Protein AF-A0A944I1V3-F1 (afdb_monomer)

Secondary structure (DSSP, 8-state):
--------------EEE-TTS-EEEHHHHHHHHHHHHS-----SSS--EEEHHHHHHHHTS-HHHHHHHHHTTSS--BS-TTS-EEEHHHHHHHH--

Sequence (97 aa):
MHGAARSGDGARSGEVRCQDGHAWPAGEWLVLRQLLSADGPAPAPAGRTLPTRLAARAAGVSEATVRKWASRGKLTRHGSPSRAEYDVEELTALAAG

pLDDT: mean 76.9, std 17.38, range [33.03, 96.31]

Mean predicted aligned error: 13.06 Å

Solvent-accessible surface area (backbone atoms only — not comparable to full-atom values): 6141 Å² total; per-residue (Å²): 143,82,85,89,82,84,83,75,84,76,92,72,75,63,54,48,68,48,95,90,69,51,75,42,60,31,70,61,50,52,51,52,49,50,64,75,64,62,77,67,82,77,72,75,94,78,72,65,52,30,43,53,72,55,42,12,62,75,46,74,48,52,53,66,56,53,51,50,34,37,76,69,69,72,36,70,78,40,77,53,98,90,48,51,22,31,46,52,68,58,41,50,59,60,60,75,106

Radius of gyration: 21.12 Å; Cα contacts (8 Å, |Δi|>4): 86; chains: 1; bounding box: 36×54×62 Å

Nearest PDB structures (foldseek):
  6ama-assembly1_B  TM=7.600E-01  e=2.228E-02  Streptomyces venezuelae
  4j2n-assembly1_A  TM=8.367E-01  e=4.873E-02  Pukovnikvirus pukovnik
  5i44-assembly1_D  TM=7.372E-01  e=2.892E-02  Bacillus subtilis subsp. subtilis str. 168
  2zhg-assembly1_A-2  TM=7.481E-01  e=1.796E-01  Escherichia coli K-12
  6vbw-assembly1_J  TM=7.103E-01  e=1.546E+00  Vibrio cholerae

Structure (mmCIF, N/CA/C/O backbone):
data_AF-A0A944I1V3-F1
#
_entry.id   AF-A0A944I1V3-F1
#
loop_
_atom_site.group_PDB
_atom_site.id
_atom_site.type_symbol
_atom_site.label_atom_id
_atom_site.label_alt_id
_atom_site.label_comp_id
_atom_site.label_asym_id
_atom_site.label_entity_id
_atom_site.label_seq_id
_atom_site.pdbx_PDB_ins_code
_atom_site.Cartn_x
_atom_site.Cartn_y
_atom_site.Cartn_z
_atom_site.occupancy
_atom_site.B_iso_or_equiv
_atom_site.auth_seq_id
_atom_site.auth_comp_id
_atom_site.auth_asym_id
_atom_site.auth_atom_id
_atom_site.pdbx_PDB_model_num
ATOM 1 N N . MET A 1 1 ? 12.244 -41.588 -48.127 1.00 43.84 1 MET A N 1
ATOM 2 C CA . MET A 1 1 ? 13.193 -40.471 -48.342 1.00 43.84 1 MET A CA 1
ATOM 3 C C . MET A 1 1 ? 12.345 -39.344 -48.923 1.00 43.84 1 MET A C 1
ATOM 5 O O . MET A 1 1 ? 11.878 -39.502 -50.037 1.00 43.84 1 MET A O 1
ATOM 9 N N . HIS A 1 2 ? 11.796 -38.399 -48.165 1.00 41.62 2 HIS A N 1
ATOM 10 C CA . HIS A 1 2 ? 12.378 -37.274 -47.415 1.00 41.62 2 HIS A CA 1
ATOM 11 C C . HIS A 1 2 ? 11.537 -37.112 -46.120 1.00 41.62 2 HIS A C 1
ATOM 13 O O . HIS A 1 2 ? 10.358 -37.437 -46.137 1.00 41.62 2 HIS A O 1
ATOM 19 N N . GLY A 1 3 ? 12.060 -36.810 -44.932 1.00 33.03 3 GLY A N 1
ATOM 20 C CA . GLY A 1 3 ? 12.768 -35.582 -44.567 1.00 33.03 3 GLY A CA 1
ATOM 21 C C . GLY A 1 3 ? 11.860 -34.781 -43.619 1.00 33.03 3 GLY A C 1
ATOM 22 O O . GLY A 1 3 ? 10.827 -34.279 -44.036 1.00 33.03 3 GLY A O 1
ATOM 23 N N . ALA A 1 4 ? 12.205 -34.768 -42.332 1.00 46.25 4 ALA A N 1
ATOM 24 C CA . ALA A 1 4 ? 11.416 -34.251 -41.215 1.00 46.25 4 ALA A CA 1
ATOM 25 C C . ALA A 1 4 ? 11.310 -32.716 -41.165 1.00 46.25 4 ALA A C 1
ATOM 27 O O . ALA A 1 4 ? 12.235 -32.025 -41.576 1.00 46.25 4 ALA A O 1
ATOM 28 N N . ALA A 1 5 ? 10.271 -32.203 -40.499 1.00 38.88 5 ALA A N 1
ATOM 29 C CA . ALA A 1 5 ? 10.358 -30.951 -39.747 1.00 38.88 5 ALA A CA 1
ATOM 30 C C . ALA A 1 5 ? 9.381 -30.987 -38.561 1.00 38.88 5 ALA A C 1
ATOM 32 O O . ALA A 1 5 ? 8.192 -30.706 -38.683 1.00 38.88 5 ALA A O 1
ATOM 33 N N . ARG A 1 6 ? 9.900 -31.380 -37.393 1.00 43.16 6 ARG A N 1
ATOM 34 C CA . ARG A 1 6 ? 9.281 -31.062 -36.1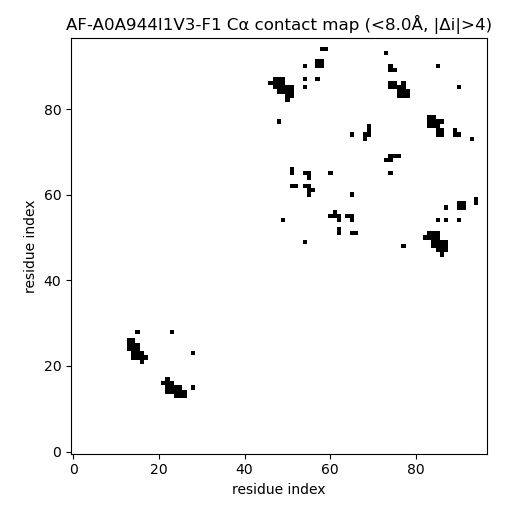05 1.00 43.16 6 ARG A CA 1
ATOM 35 C C . ARG A 1 6 ? 9.500 -29.565 -35.881 1.00 43.16 6 ARG A C 1
ATOM 37 O O . ARG A 1 6 ? 10.634 -29.173 -35.620 1.00 43.16 6 ARG A O 1
ATOM 44 N N . SER A 1 7 ? 8.459 -28.743 -35.969 1.00 41.97 7 SER A N 1
ATOM 45 C CA . SER A 1 7 ? 8.525 -27.390 -35.407 1.00 41.97 7 SER A CA 1
ATOM 46 C C . SER A 1 7 ? 8.431 -27.507 -33.891 1.00 41.97 7 SER A C 1
ATOM 48 O O . SER A 1 7 ? 7.352 -27.672 -33.330 1.00 41.97 7 SER A O 1
ATOM 50 N N . GLY A 1 8 ? 9.591 -27.496 -33.236 1.00 42.34 8 GLY A N 1
ATOM 51 C CA . GLY A 1 8 ? 9.681 -27.148 -31.827 1.00 42.34 8 GLY A CA 1
ATOM 52 C C . GLY A 1 8 ? 9.419 -25.653 -31.695 1.00 42.34 8 GLY A C 1
ATOM 53 O O . GLY A 1 8 ? 10.195 -24.851 -32.210 1.00 42.34 8 GLY A O 1
ATOM 54 N N . ASP A 1 9 ? 8.326 -25.288 -31.033 1.00 53.19 9 ASP A N 1
ATOM 55 C CA . ASP A 1 9 ? 8.044 -23.901 -30.678 1.00 53.19 9 ASP A CA 1
ATOM 56 C C . ASP A 1 9 ? 9.010 -23.500 -29.552 1.00 53.19 9 ASP A C 1
ATOM 58 O O . ASP A 1 9 ? 8.875 -23.881 -28.386 1.00 53.19 9 ASP A O 1
ATOM 62 N N . GLY A 1 10 ? 10.107 -22.863 -29.956 1.00 42.34 10 GLY A N 1
ATOM 63 C CA . GLY A 1 10 ? 11.189 -22.437 -29.085 1.00 42.34 10 GLY A CA 1
ATOM 64 C C . GLY A 1 10 ? 10.753 -21.277 -28.201 1.00 42.34 10 GLY A C 1
ATOM 65 O O . GLY A 1 10 ? 10.998 -20.119 -28.526 1.00 42.34 10 GLY A O 1
ATOM 66 N N . ALA A 1 11 ? 10.183 -21.587 -27.038 1.00 49.75 11 ALA A N 1
ATOM 67 C CA . ALA A 1 11 ? 10.023 -20.649 -25.934 1.00 49.75 11 ALA A CA 1
ATOM 68 C C . ALA A 1 11 ? 11.401 -20.246 -25.368 1.00 49.75 11 ALA A C 1
ATOM 70 O O . ALA A 1 11 ? 11.846 -20.734 -24.332 1.00 49.75 11 ALA A O 1
ATOM 71 N N . ARG A 1 12 ? 12.112 -19.368 -26.081 1.00 51.41 12 ARG A N 1
ATOM 72 C CA . ARG A 1 12 ? 13.270 -18.605 -25.589 1.00 51.41 12 ARG A CA 1
ATOM 73 C C . ARG A 1 12 ? 13.261 -17.196 -26.181 1.00 51.41 12 ARG A C 1
ATOM 75 O O . ARG A 1 12 ? 14.261 -16.739 -26.722 1.00 51.41 12 ARG A O 1
ATOM 82 N N . SER A 1 13 ? 12.130 -16.501 -26.096 1.00 56.31 13 SER A N 1
ATOM 83 C CA . SER A 1 13 ? 12.132 -15.055 -26.310 1.00 56.31 13 SER A CA 1
ATOM 84 C C . SER A 1 13 ? 12.482 -14.398 -24.979 1.00 56.31 13 SER A C 1
ATOM 86 O O . SER A 1 13 ? 11.663 -14.338 -24.063 1.00 56.31 13 SER A O 1
ATOM 88 N N . GLY A 1 14 ? 13.756 -14.032 -24.837 1.00 65.50 14 GLY A N 1
ATOM 89 C CA . GLY A 1 14 ? 14.291 -13.319 -23.684 1.00 65.50 14 GLY A CA 1
ATOM 90 C C . GLY A 1 14 ? 13.812 -11.874 -23.677 1.00 65.50 14 GLY A C 1
ATOM 91 O O . GLY A 1 14 ? 14.625 -10.967 -23.804 1.00 65.50 14 GLY A O 1
ATOM 92 N N . GLU A 1 15 ? 12.508 -11.664 -23.529 1.00 72.50 15 GLU A N 1
ATOM 93 C CA . GLU A 1 15 ? 11.890 -10.356 -23.342 1.00 72.50 15 GLU A CA 1
ATOM 94 C C . GLU A 1 15 ? 11.067 -10.352 -22.057 1.00 72.50 15 GLU A C 1
ATOM 96 O O . GLU A 1 15 ? 10.327 -11.290 -21.758 1.00 72.50 15 GLU A O 1
ATOM 101 N N . VAL A 1 16 ? 11.178 -9.270 -21.296 1.00 74.88 16 VAL A N 1
ATOM 102 C CA . VAL A 1 16 ? 10.305 -8.996 -20.157 1.00 74.88 16 VAL A CA 1
ATOM 103 C C . VAL A 1 16 ? 9.184 -8.103 -20.656 1.00 74.88 16 VAL A C 1
ATOM 105 O O . VAL A 1 16 ? 9.447 -7.042 -21.223 1.00 74.88 16 VAL A O 1
ATOM 108 N N . ARG A 1 17 ? 7.933 -8.538 -20.469 1.00 76.25 17 ARG A N 1
ATOM 109 C CA . ARG A 1 17 ? 6.751 -7.785 -20.900 1.00 76.25 17 ARG A CA 1
ATOM 110 C C . ARG A 1 17 ? 6.018 -7.166 -19.717 1.00 76.25 17 ARG A C 1
ATOM 112 O O . ARG A 1 17 ? 5.707 -7.853 -18.747 1.00 76.25 17 ARG A O 1
ATOM 119 N N . CYS A 1 18 ? 5.716 -5.877 -19.818 1.00 74.38 18 CYS A N 1
ATOM 120 C CA . CYS A 1 18 ? 4.769 -5.204 -18.940 1.00 74.38 18 CYS A CA 1
ATOM 121 C C . CYS A 1 18 ? 3.333 -5.617 -19.306 1.00 74.38 18 CYS A C 1
ATOM 123 O O . CYS A 1 18 ? 3.037 -5.858 -20.477 1.00 74.38 18 CYS A O 1
ATOM 125 N N . GLN A 1 19 ? 2.427 -5.640 -18.321 1.00 65.88 19 GLN A N 1
ATOM 126 C CA . GLN A 1 19 ? 0.991 -5.875 -18.546 1.00 65.88 19 GLN A CA 1
ATOM 127 C C . GLN A 1 19 ? 0.358 -4.832 -19.484 1.00 65.88 19 GLN A C 1
ATOM 129 O O . GLN A 1 19 ? -0.604 -5.151 -20.175 1.00 65.88 19 GLN A O 1
ATOM 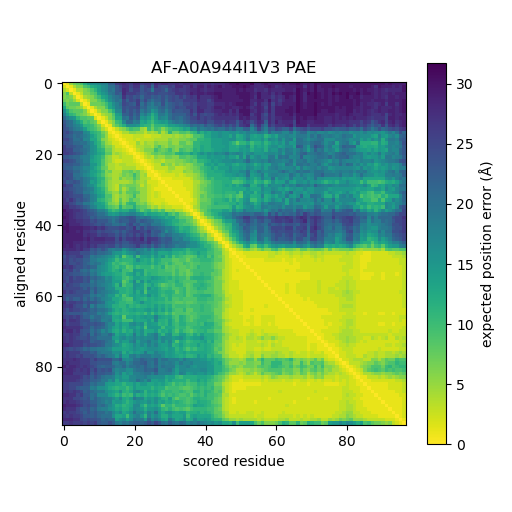134 N N . ASP A 1 20 ? 0.942 -3.634 -19.574 1.00 69.75 20 ASP A N 1
ATOM 135 C CA . ASP A 1 20 ? 0.524 -2.568 -20.495 1.00 69.75 20 ASP A CA 1
ATOM 136 C C . ASP A 1 20 ? 1.125 -2.709 -21.916 1.00 69.75 20 ASP A C 1
ATOM 138 O O . ASP A 1 20 ? 0.981 -1.816 -22.745 1.00 69.75 20 ASP A O 1
ATOM 142 N N . GLY A 1 21 ? 1.804 -3.823 -22.227 1.00 76.50 21 GLY A N 1
ATOM 143 C CA . GLY A 1 21 ? 2.255 -4.163 -23.587 1.00 76.50 21 GLY A CA 1
ATOM 144 C C . GLY A 1 21 ? 3.681 -3.737 -23.957 1.00 76.50 21 GLY A C 1
ATOM 145 O O . GLY A 1 21 ? 4.120 -3.988 -25.077 1.00 76.50 21 GLY A O 1
ATOM 146 N N . HIS A 1 22 ? 4.440 -3.138 -23.038 1.00 75.75 22 HIS A N 1
ATOM 147 C CA . HIS A 1 22 ? 5.860 -2.843 -23.265 1.00 75.75 22 HIS A CA 1
ATOM 148 C C . HIS A 1 22 ? 6.707 -4.120 -23.230 1.00 75.75 22 HIS A C 1
ATOM 150 O O . HIS A 1 22 ? 6.537 -4.918 -22.315 1.00 75.75 22 HIS A O 1
ATOM 156 N N . ALA A 1 23 ? 7.643 -4.293 -24.168 1.00 78.75 23 ALA A N 1
ATOM 157 C CA . ALA A 1 23 ? 8.592 -5.411 -24.198 1.00 78.75 23 ALA A CA 1
ATOM 158 C C . ALA A 1 23 ? 10.031 -4.888 -24.124 1.00 78.75 23 ALA A C 1
ATOM 160 O O . ALA A 1 23 ? 10.402 -4.010 -24.904 1.00 78.75 23 ALA A O 1
ATOM 161 N N . TRP A 1 24 ? 10.817 -5.382 -23.165 1.00 74.75 24 TRP A N 1
ATOM 162 C CA . TRP A 1 24 ? 12.216 -4.992 -22.943 1.00 74.75 24 TRP A CA 1
ATOM 163 C C . TRP A 1 24 ? 13.143 -6.210 -23.091 1.00 74.75 24 TRP A C 1
ATOM 165 O O . TRP A 1 24 ? 12.735 -7.312 -22.710 1.00 74.75 24 TRP A O 1
ATOM 175 N N . PRO A 1 25 ? 14.392 -6.054 -23.578 1.00 84.88 25 PRO A N 1
ATOM 176 C CA . PRO A 1 25 ? 15.346 -7.161 -23.671 1.00 84.88 25 PRO A CA 1
ATOM 177 C C . PRO A 1 25 ? 15.679 -7.717 -22.275 1.00 84.88 25 PRO A C 1
ATOM 179 O O . PRO A 1 25 ? 16.188 -7.014 -21.400 1.00 84.88 25 PRO A O 1
ATOM 182 N N . ALA A 1 26 ? 15.403 -9.004 -22.046 1.00 77.44 26 ALA A N 1
ATOM 183 C CA . ALA A 1 26 ? 15.511 -9.637 -20.728 1.00 77.44 26 ALA A CA 1
ATOM 184 C C . ALA A 1 26 ? 16.945 -9.664 -20.194 1.00 77.44 26 ALA A C 1
ATOM 186 O O . ALA A 1 26 ? 17.137 -9.585 -18.984 1.00 77.44 26 ALA A O 1
ATOM 187 N N . GLY A 1 27 ? 17.946 -9.756 -21.077 1.00 79.50 27 GLY A N 1
ATOM 188 C CA . GLY A 1 27 ? 19.355 -9.729 -20.680 1.00 79.50 27 GLY A CA 1
ATOM 189 C C . GLY A 1 27 ? 19.739 -8.413 -20.000 1.00 79.50 27 GLY A C 1
ATOM 190 O O . GLY A 1 27 ? 20.280 -8.426 -18.897 1.00 79.50 27 GLY A O 1
ATOM 191 N N . GLU A 1 28 ? 19.388 -7.279 -20.609 1.00 79.88 28 GLU A N 1
ATOM 192 C CA . GLU A 1 28 ? 19.678 -5.948 -20.059 1.00 79.88 28 GLU A CA 1
ATOM 193 C C . GLU A 1 28 ? 18.862 -5.668 -18.795 1.00 79.88 28 GLU A C 1
ATOM 195 O O . GLU A 1 28 ? 19.393 -5.168 -17.803 1.00 79.88 28 GLU A O 1
ATOM 200 N N . TRP A 1 29 ? 17.588 -6.064 -18.788 1.00 78.56 29 TRP A N 1
ATOM 201 C CA . TRP A 1 29 ? 16.732 -5.917 -17.614 1.00 78.56 29 TRP A CA 1
ATOM 202 C C . TRP A 1 29 ? 17.240 -6.710 -16.404 1.00 78.56 29 TRP A C 1
ATOM 204 O O . TRP A 1 29 ? 17.224 -6.200 -15.284 1.00 78.56 29 TRP A O 1
ATOM 214 N N . LEU A 1 30 ? 17.708 -7.948 -16.598 1.00 77.19 30 LEU A N 1
ATOM 215 C CA . LEU A 1 30 ? 18.245 -8.759 -15.504 1.00 77.19 30 LEU A CA 1
ATOM 216 C C . LEU A 1 30 ? 19.535 -8.165 -14.932 1.00 77.19 30 LEU A C 1
ATOM 218 O O . LEU A 1 30 ? 19.687 -8.160 -13.712 1.00 77.19 30 LEU A O 1
ATOM 222 N N . VAL A 1 31 ? 20.418 -7.621 -15.779 1.00 81.62 31 VAL A N 1
ATOM 223 C CA . VAL A 1 31 ? 21.630 -6.912 -15.334 1.00 81.62 31 VAL A CA 1
ATOM 224 C C . VAL A 1 31 ? 21.259 -5.660 -14.539 1.00 81.62 31 VAL A C 1
ATOM 226 O O . VAL A 1 31 ? 21.735 -5.496 -13.419 1.00 81.62 31 VAL A O 1
ATOM 229 N N . LEU A 1 32 ? 20.350 -4.823 -15.052 1.00 77.94 32 LEU A N 1
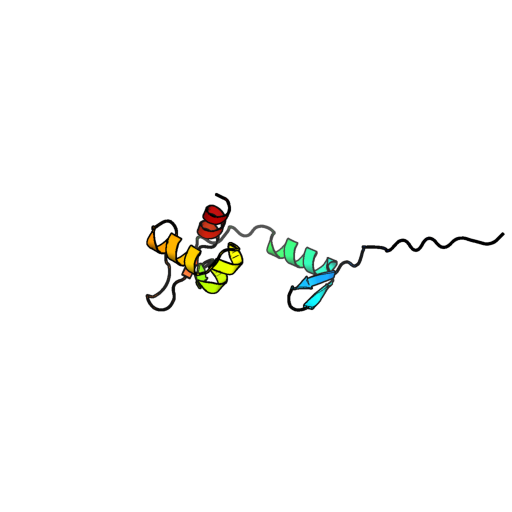ATOM 230 C CA . LEU A 1 32 ? 19.856 -3.638 -14.340 1.00 77.94 32 LEU A CA 1
ATOM 231 C C . LEU A 1 32 ? 19.228 -4.003 -12.992 1.00 77.94 32 LEU A C 1
ATOM 233 O O . LEU A 1 32 ? 19.550 -3.396 -11.974 1.00 77.94 32 LEU A O 1
ATOM 237 N N . ARG A 1 33 ? 18.379 -5.035 -12.953 1.00 79.19 33 ARG A N 1
ATOM 238 C CA . ARG A 1 33 ? 17.774 -5.525 -11.712 1.00 79.19 33 ARG A CA 1
ATOM 239 C C . ARG A 1 33 ? 18.834 -6.003 -10.725 1.00 79.19 33 ARG A C 1
ATOM 241 O O . ARG A 1 33 ? 18.732 -5.674 -9.550 1.00 79.19 33 ARG A O 1
ATOM 248 N N . GLN A 1 34 ? 19.827 -6.773 -11.173 1.00 77.75 34 GLN A N 1
ATOM 249 C CA . GLN A 1 34 ? 20.895 -7.289 -10.313 1.00 77.75 34 GLN A CA 1
ATOM 250 C C . GLN A 1 34 ? 21.735 -6.147 -9.726 1.00 77.75 34 GLN A C 1
ATOM 252 O O . GLN A 1 34 ? 22.014 -6.170 -8.532 1.00 77.75 34 GLN A O 1
ATOM 257 N N . LEU A 1 35 ? 22.059 -5.132 -10.533 1.00 76.38 35 LEU A N 1
ATOM 258 C CA . LEU A 1 35 ? 22.766 -3.925 -10.092 1.00 76.38 35 LEU A CA 1
ATOM 259 C C . LEU A 1 35 ? 21.946 -3.110 -9.082 1.00 76.38 35 LEU A C 1
ATOM 261 O O . LEU A 1 35 ? 22.501 -2.628 -8.104 1.00 76.38 35 LEU A O 1
ATOM 265 N N . LEU A 1 36 ? 20.628 -2.997 -9.279 1.00 72.69 36 LEU A N 1
ATOM 266 C CA . LEU A 1 36 ? 19.723 -2.315 -8.343 1.00 72.69 36 LEU A CA 1
ATOM 267 C C . LEU A 1 36 ? 19.423 -3.136 -7.072 1.00 72.69 36 LEU A C 1
ATOM 269 O O . LEU A 1 36 ? 19.037 -2.562 -6.059 1.00 72.69 36 LEU A O 1
ATOM 273 N N . SER A 1 37 ? 19.564 -4.466 -7.124 1.00 67.50 37 SER A N 1
ATOM 274 C CA . SER A 1 37 ? 19.305 -5.380 -5.995 1.00 67.50 37 SER A CA 1
ATOM 275 C C . SER A 1 37 ? 20.549 -5.659 -5.148 1.00 67.50 37 SER A C 1
ATOM 277 O O . SER A 1 37 ? 20.421 -6.191 -4.047 1.00 67.50 37 SER A O 1
ATOM 279 N N . ALA A 1 38 ? 21.746 -5.360 -5.662 1.00 55.03 38 ALA A N 1
ATOM 280 C CA . ALA A 1 38 ? 23.006 -5.565 -4.962 1.00 55.03 38 ALA A CA 1
ATOM 281 C C . ALA A 1 38 ? 23.194 -4.495 -3.870 1.00 55.03 38 ALA A C 1
ATOM 283 O O . ALA A 1 38 ? 23.798 -3.453 -4.087 1.00 55.03 38 ALA A O 1
ATOM 284 N N . ASP A 1 39 ? 22.622 -4.794 -2.706 1.00 63.94 39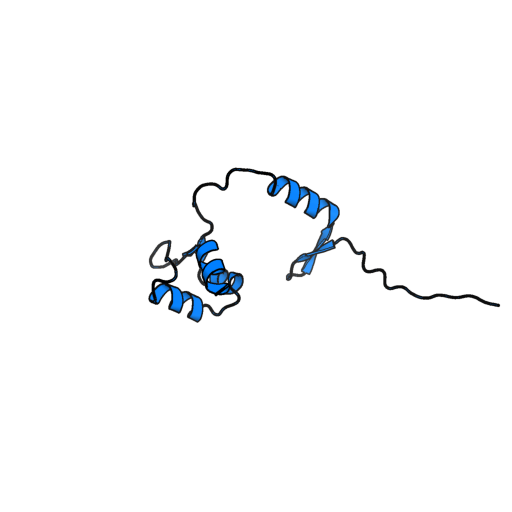 ASP A N 1
ATOM 285 C CA . ASP A 1 39 ? 23.046 -4.383 -1.364 1.00 63.94 39 ASP A CA 1
ATOM 286 C C . ASP A 1 39 ? 23.312 -2.882 -1.133 1.00 63.94 39 ASP A C 1
ATOM 288 O O . ASP A 1 39 ? 24.438 -2.424 -0.936 1.00 63.94 39 ASP A O 1
ATOM 292 N N . GLY A 1 40 ? 22.230 -2.105 -1.079 1.00 55.12 40 GLY A N 1
ATOM 293 C CA . GLY A 1 40 ? 22.185 -0.940 -0.199 1.00 55.12 40 GLY A CA 1
ATOM 294 C C . GLY A 1 40 ? 21.447 -1.330 1.085 1.00 55.12 40 GLY A C 1
ATOM 295 O O . GLY A 1 40 ? 20.427 -2.020 0.970 1.00 55.12 40 GLY A O 1
ATOM 296 N N . PRO A 1 41 ? 21.884 -0.900 2.291 1.00 56.03 41 PRO A N 1
ATOM 297 C CA . PRO A 1 41 ? 21.074 -1.080 3.489 1.00 56.03 41 PRO A CA 1
ATOM 298 C C . PRO A 1 41 ? 19.695 -0.508 3.186 1.00 56.03 41 PRO A C 1
ATOM 300 O O . PRO A 1 41 ? 19.597 0.638 2.741 1.00 56.03 41 PRO A O 1
ATOM 303 N N . ALA A 1 42 ? 18.650 -1.323 3.360 1.00 57.19 42 ALA A N 1
ATOM 304 C CA . ALA A 1 42 ? 17.279 -0.867 3.204 1.00 57.19 42 ALA A CA 1
ATOM 305 C C . ALA A 1 42 ? 17.156 0.449 3.988 1.00 57.19 42 ALA A C 1
ATOM 307 O O . ALA A 1 42 ? 17.368 0.428 5.206 1.00 57.19 42 ALA A O 1
ATOM 308 N N . PRO A 1 43 ? 16.923 1.604 3.331 1.00 52.41 43 PRO A N 1
ATOM 309 C CA . PRO A 1 43 ? 16.763 2.835 4.074 1.00 52.41 43 PRO A CA 1
ATOM 310 C C . PRO A 1 43 ? 15.613 2.608 5.055 1.00 52.41 43 PRO A C 1
ATOM 312 O O . PRO A 1 43 ? 14.553 2.107 4.671 1.00 52.41 43 PRO A O 1
ATOM 315 N N . ALA A 1 44 ? 15.858 2.921 6.329 1.00 54.88 44 ALA A N 1
ATOM 316 C CA . ALA A 1 44 ? 14.832 2.957 7.365 1.00 54.88 44 ALA A CA 1
ATOM 317 C C . ALA A 1 44 ? 13.574 3.681 6.830 1.00 54.88 44 ALA A C 1
ATOM 319 O O . ALA A 1 44 ? 13.707 4.580 5.994 1.00 54.88 44 ALA A O 1
ATOM 320 N N . PRO A 1 45 ? 12.365 3.278 7.260 1.00 53.22 45 PRO A N 1
ATOM 321 C CA . PRO A 1 45 ? 11.127 3.417 6.497 1.00 53.22 45 PRO A CA 1
ATOM 322 C C . PRO A 1 45 ? 10.764 4.877 6.221 1.00 53.22 45 PRO A C 1
ATOM 324 O O . PRO A 1 45 ? 10.067 5.539 6.985 1.00 53.22 45 PRO A O 1
ATOM 327 N N . ALA A 1 46 ? 11.209 5.361 5.070 1.00 56.06 46 ALA A N 1
ATOM 328 C CA . ALA A 1 46 ? 10.713 6.558 4.428 1.00 56.06 46 ALA A CA 1
ATOM 329 C C . ALA A 1 46 ? 10.115 6.137 3.081 1.00 56.06 46 ALA A C 1
ATOM 331 O O . ALA A 1 46 ? 10.786 6.138 2.054 1.00 56.06 46 ALA A O 1
ATOM 332 N N . GLY A 1 47 ? 8.835 5.755 3.086 1.00 61.81 47 GLY A N 1
ATOM 333 C CA . GLY A 1 47 ? 8.006 5.907 1.889 1.00 61.81 47 GLY A CA 1
ATOM 334 C C . GLY A 1 47 ? 7.834 4.704 0.960 1.00 61.81 47 GLY A C 1
ATOM 335 O O . GLY A 1 47 ? 7.653 4.911 -0.237 1.00 61.81 47 GLY A O 1
ATOM 336 N N . ARG A 1 48 ? 7.757 3.464 1.465 1.00 80.25 48 ARG A N 1
ATOM 337 C CA . ARG A 1 48 ? 7.019 2.404 0.735 1.00 80.25 48 ARG A CA 1
ATOM 338 C C . ARG A 1 48 ? 5.524 2.444 1.053 1.00 8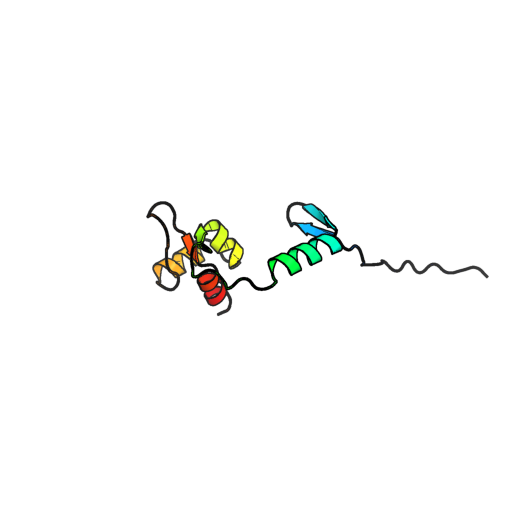0.25 48 ARG A C 1
ATOM 340 O O . ARG A 1 48 ? 4.866 1.414 1.150 1.00 80.25 48 ARG A O 1
ATOM 347 N N . THR A 1 49 ? 4.982 3.647 1.207 1.00 89.62 49 THR A N 1
ATOM 348 C CA . THR A 1 49 ? 3.558 3.860 1.424 1.00 89.62 49 THR A CA 1
ATOM 349 C C . THR A 1 49 ? 2.868 4.099 0.087 1.00 89.62 49 THR A C 1
ATOM 351 O O . THR A 1 49 ? 3.339 4.847 -0.770 1.00 89.62 49 THR A O 1
ATOM 354 N N . LEU A 1 50 ? 1.735 3.435 -0.118 1.00 91.25 50 LEU A N 1
ATOM 355 C CA . LEU A 1 50 ? 0.956 3.517 -1.345 1.00 91.25 50 LEU A CA 1
ATOM 356 C C . LEU A 1 50 ? -0.465 4.004 -1.045 1.00 91.25 50 LEU A C 1
ATOM 358 O O . LEU A 1 50 ? -1.048 3.620 -0.029 1.00 91.25 50 LEU A O 1
ATOM 362 N N . PRO A 1 51 ? -1.082 4.811 -1.927 1.00 93.50 51 PRO A N 1
ATOM 363 C CA . PRO A 1 51 ? -2.480 5.184 -1.783 1.00 93.50 51 PRO A CA 1
ATOM 364 C C . PRO A 1 51 ? -3.392 3.954 -1.863 1.00 93.50 51 PRO A C 1
ATOM 366 O O . PRO A 1 51 ? -3.068 2.974 -2.534 1.00 93.50 51 PRO A O 1
ATOM 369 N N . THR A 1 52 ? -4.578 4.049 -1.254 1.00 93.94 52 THR A N 1
ATOM 370 C CA . THR A 1 52 ? -5.597 2.970 -1.178 1.00 93.94 52 THR A CA 1
ATOM 371 C C . THR A 1 52 ? -5.740 2.130 -2.457 1.00 93.94 52 THR A C 1
ATOM 373 O O . THR A 1 52 ? -5.743 0.904 -2.393 1.00 93.94 52 THR A O 1
ATOM 376 N N . ARG A 1 53 ? -5.823 2.774 -3.629 1.00 94.25 53 ARG A N 1
ATOM 377 C CA . ARG A 1 53 ? -5.974 2.084 -4.919 1.00 94.25 53 ARG A CA 1
ATOM 378 C C . ARG A 1 53 ? -4.773 1.200 -5.270 1.00 94.25 53 ARG A C 1
ATOM 380 O O . ARG A 1 53 ? -4.947 0.094 -5.776 1.00 94.25 53 ARG A O 1
ATOM 387 N N . LEU A 1 54 ? -3.556 1.686 -5.026 1.00 95.12 54 LEU A N 1
ATOM 388 C CA . LEU A 1 54 ? -2.332 0.921 -5.270 1.00 95.12 54 LEU A CA 1
ATOM 389 C C . LEU A 1 54 ? -2.136 -0.162 -4.207 1.00 95.12 54 LEU A C 1
ATOM 391 O O . LEU A 1 54 ? -1.753 -1.271 -4.558 1.00 95.12 54 LEU A O 1
ATOM 395 N N . ALA A 1 55 ? -2.490 0.120 -2.953 1.00 94.56 55 ALA A N 1
ATOM 396 C CA . ALA A 1 55 ? -2.497 -0.869 -1.878 1.00 94.56 55 ALA A CA 1
ATOM 397 C C . ALA A 1 55 ? -3.394 -2.074 -2.208 1.00 94.56 55 ALA A C 1
ATOM 399 O O . ALA A 1 55 ? -2.975 -3.222 -2.088 1.00 94.56 55 ALA A O 1
ATOM 400 N N . ALA A 1 56 ? -4.606 -1.812 -2.706 1.00 95.00 56 ALA A N 1
ATOM 401 C CA . ALA A 1 56 ? -5.545 -2.846 -3.131 1.00 95.00 56 ALA A CA 1
ATOM 402 C C . ALA A 1 56 ? -4.971 -3.720 -4.258 1.00 95.00 56 ALA A C 1
ATOM 404 O O . ALA A 1 56 ? -5.020 -4.946 -4.185 1.00 95.00 56 ALA A O 1
ATOM 405 N N . ARG A 1 57 ? -4.360 -3.090 -5.269 1.00 95.31 57 ARG A N 1
ATOM 406 C CA . ARG A 1 57 ? -3.697 -3.803 -6.370 1.00 95.31 57 ARG A CA 1
ATOM 407 C C . ARG A 1 57 ? -2.510 -4.640 -5.899 1.00 95.31 57 ARG A C 1
ATOM 409 O O . ARG A 1 57 ? -2.378 -5.770 -6.349 1.00 95.31 57 ARG A O 1
ATOM 416 N N . ALA A 1 58 ? -1.678 -4.102 -5.010 1.00 91.56 58 ALA A N 1
ATOM 417 C CA . ALA A 1 58 ? -0.510 -4.800 -4.481 1.00 91.56 58 ALA A CA 1
ATOM 418 C C . ALA A 1 58 ? -0.902 -6.041 -3.663 1.00 91.56 58 ALA A C 1
ATOM 420 O O . ALA A 1 58 ? -0.283 -7.088 -3.809 1.00 91.56 58 ALA A O 1
ATOM 421 N N . ALA A 1 59 ? -1.960 -5.937 -2.854 1.00 92.31 59 ALA A N 1
ATOM 422 C CA . ALA A 1 59 ? -2.464 -7.035 -2.030 1.00 92.31 59 ALA A CA 1
ATOM 423 C C . ALA A 1 59 ? -3.436 -7.980 -2.769 1.00 92.31 59 ALA A C 1
ATOM 425 O O . ALA A 1 59 ? -3.868 -8.974 -2.195 1.00 92.31 59 ALA A O 1
ATOM 426 N N . GLY A 1 60 ? -3.823 -7.678 -4.016 1.00 93.75 60 GLY A N 1
ATOM 427 C CA . GLY A 1 60 ? -4.786 -8.488 -4.773 1.00 93.75 60 GLY A CA 1
ATOM 428 C C . GLY A 1 60 ? -6.206 -8.491 -4.190 1.00 93.75 60 GLY A C 1
ATOM 429 O O . GLY A 1 60 ? -6.967 -9.428 -4.421 1.00 93.75 60 GLY A O 1
ATOM 430 N N . VAL A 1 61 ? -6.582 -7.454 -3.437 1.00 94.75 61 VAL A N 1
ATOM 431 C CA . VAL A 1 61 ? -7.893 -7.332 -2.775 1.00 94.75 61 VAL A CA 1
ATOM 432 C C . VAL A 1 61 ? -8.651 -6.093 -3.252 1.00 9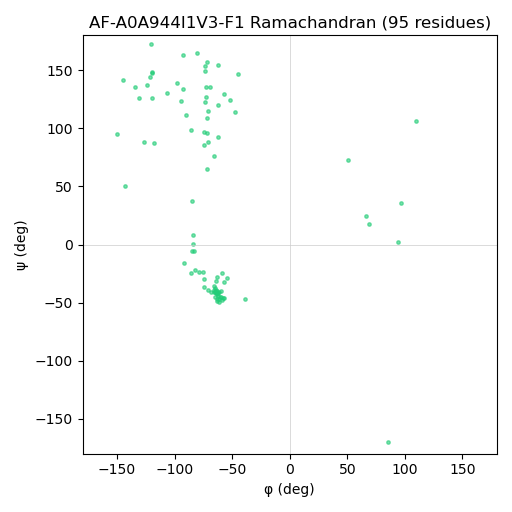4.75 61 VAL A C 1
ATOM 434 O O . VAL A 1 61 ? -8.124 -5.242 -3.964 1.00 94.75 61 VAL A O 1
ATOM 437 N N . SER A 1 62 ? -9.913 -5.956 -2.842 1.00 95.62 62 SER A N 1
ATOM 438 C CA . SER A 1 62 ? -10.682 -4.733 -3.102 1.00 95.62 62 SER A CA 1
ATOM 439 C C . SER A 1 62 ? -10.224 -3.561 -2.219 1.00 95.62 62 SER A C 1
ATOM 441 O O . SER A 1 62 ? -9.795 -3.759 -1.080 1.00 95.62 62 SER A O 1
ATOM 443 N N . GLU A 1 63 ? -10.409 -2.317 -2.680 1.00 95.31 63 GLU A N 1
ATOM 444 C CA . GLU A 1 63 ? -10.165 -1.120 -1.851 1.00 95.31 63 GLU A CA 1
ATOM 445 C C . GLU A 1 63 ? -10.993 -1.121 -0.556 1.00 95.31 63 GLU A C 1
ATOM 447 O O . GLU A 1 63 ? -10.544 -0.621 0.477 1.00 95.31 63 GLU A O 1
ATOM 452 N N . ALA A 1 64 ? -12.196 -1.704 -0.586 1.00 95.50 64 ALA A N 1
ATOM 453 C CA . ALA A 1 64 ? -13.045 -1.844 0.591 1.00 95.50 64 ALA A CA 1
ATOM 454 C C . ALA A 1 64 ? -12.406 -2.756 1.651 1.00 95.50 64 ALA A C 1
ATOM 456 O O . ALA A 1 64 ? -12.493 -2.458 2.842 1.00 95.50 64 ALA A O 1
ATOM 457 N N . THR A 1 65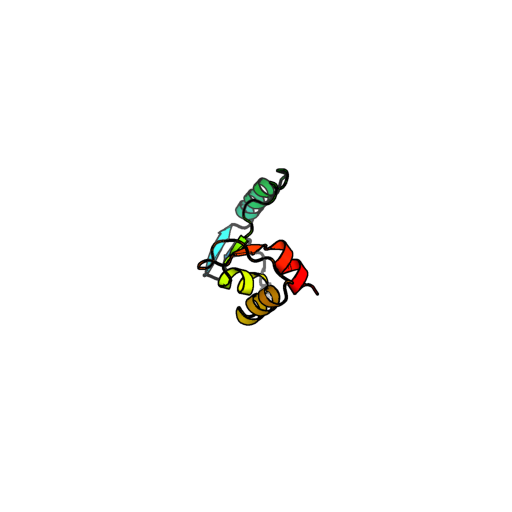 ? -11.723 -3.826 1.232 1.00 96.31 65 THR A N 1
ATOM 458 C CA . THR A 1 65 ? -10.970 -4.717 2.127 1.00 96.31 65 THR A CA 1
ATOM 459 C C . THR A 1 65 ? -9.828 -3.968 2.812 1.00 96.31 65 THR A C 1
ATOM 461 O O . THR A 1 65 ? -9.725 -4.023 4.036 1.00 96.31 65 THR A O 1
ATOM 464 N N . VAL A 1 66 ? -9.048 -3.186 2.055 1.00 94.44 66 VAL A N 1
ATOM 465 C CA . VAL A 1 66 ? -7.959 -2.353 2.602 1.00 94.44 66 VAL A CA 1
ATOM 466 C C . VAL A 1 66 ? -8.494 -1.354 3.631 1.00 94.44 66 VAL A C 1
ATOM 468 O O . VAL A 1 66 ? -7.984 -1.266 4.748 1.00 94.44 66 VAL A O 1
ATOM 471 N N . ARG A 1 67 ? -9.583 -0.645 3.304 1.00 92.88 67 ARG A N 1
ATOM 472 C CA . ARG A 1 67 ? -10.240 0.284 4.241 1.00 92.88 67 ARG A CA 1
ATOM 473 C C . ARG A 1 67 ? -10.727 -0.432 5.498 1.00 92.88 67 ARG A C 1
ATOM 475 O O . ARG A 1 67 ? -10.565 0.095 6.592 1.00 92.88 67 ARG A O 1
ATOM 482 N N . LYS A 1 68 ? -11.277 -1.642 5.363 1.00 95.56 68 LYS A N 1
ATOM 483 C CA . LYS A 1 68 ? -11.741 -2.455 6.495 1.00 95.56 68 LYS A CA 1
ATOM 484 C C . LYS A 1 68 ? -10.589 -2.871 7.405 1.00 95.56 68 LYS A C 1
ATOM 486 O O . LYS A 1 68 ? -10.756 -2.833 8.621 1.00 95.56 68 LYS A O 1
ATOM 491 N N . TRP A 1 69 ? -9.438 -3.244 6.850 1.00 95.69 69 TRP A N 1
ATOM 492 C CA . TRP A 1 69 ? -8.236 -3.522 7.638 1.00 95.69 69 TRP A CA 1
ATOM 493 C C . TRP A 1 69 ? -7.755 -2.282 8.391 1.00 95.69 69 TRP A C 1
ATOM 495 O O . TRP A 1 69 ? -7.518 -2.373 9.595 1.00 95.69 69 TRP A O 1
ATOM 505 N N . ALA A 1 70 ? -7.727 -1.119 7.734 1.00 92.75 70 ALA A N 1
ATOM 506 C CA . ALA A 1 70 ? -7.378 0.146 8.379 1.00 92.75 70 ALA A CA 1
ATOM 507 C C . ALA A 1 70 ? -8.353 0.510 9.515 1.00 92.75 70 ALA A C 1
ATOM 509 O O . ALA A 1 70 ? -7.929 0.804 10.627 1.00 92.75 70 ALA A O 1
ATOM 510 N N . SER A 1 71 ? -9.668 0.411 9.286 1.00 91.31 71 SER A N 1
ATOM 511 C CA . SER A 1 71 ? -10.683 0.658 10.324 1.00 91.31 71 SER A CA 1
ATOM 512 C C . SER A 1 71 ? -10.610 -0.332 11.488 1.00 91.31 71 SER A C 1
ATOM 514 O O . SER A 1 71 ? -10.988 0.008 12.603 1.00 91.31 71 SER A O 1
ATOM 516 N N . ARG A 1 72 ? -10.134 -1.558 11.242 1.00 91.38 72 ARG A N 1
ATOM 517 C CA . ARG A 1 72 ? -9.904 -2.575 12.280 1.00 91.38 72 ARG A CA 1
ATOM 518 C C . ARG A 1 72 ? -8.556 -2.425 12.992 1.00 91.38 72 ARG A C 1
ATOM 520 O O . ARG A 1 72 ? -8.253 -3.256 13.842 1.00 91.38 72 ARG A O 1
ATOM 527 N N . GLY A 1 73 ? -7.747 -1.425 12.636 1.00 93.12 73 GLY A N 1
ATOM 528 C CA . GLY A 1 73 ? -6.414 -1.212 13.205 1.00 93.12 73 GLY A CA 1
ATOM 529 C C . GLY A 1 73 ? -5.392 -2.281 12.814 1.00 93.12 73 GLY A C 1
ATOM 530 O O . GLY A 1 73 ? -4.383 -2.432 13.489 1.00 93.12 73 GLY A O 1
ATOM 531 N N . LYS A 1 74 ? -5.661 -3.054 11.753 1.00 92.25 74 LYS A N 1
ATOM 532 C CA . LYS A 1 74 ? -4.725 -4.051 11.211 1.00 92.25 74 LYS A CA 1
ATOM 533 C C . LYS A 1 74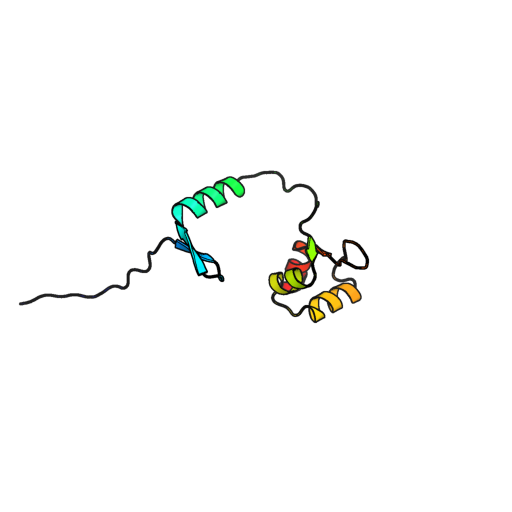 ? -3.685 -3.435 10.285 1.00 92.25 74 LYS A C 1
ATOM 535 O O . LYS A 1 74 ? -2.660 -4.057 10.061 1.00 92.25 74 LYS A O 1
ATOM 540 N N . LEU A 1 75 ? -3.995 -2.260 9.747 1.00 92.00 75 LEU A N 1
ATOM 541 C CA . LEU A 1 75 ? -3.173 -1.540 8.793 1.00 92.00 75 LEU A CA 1
ATOM 542 C C . LEU A 1 75 ? -3.021 -0.091 9.256 1.00 92.00 75 LEU A C 1
ATOM 544 O O . LEU A 1 75 ? -4.025 0.596 9.484 1.00 92.00 75 LEU A O 1
ATOM 548 N N . THR A 1 76 ? -1.782 0.370 9.370 1.00 89.94 76 THR A N 1
ATOM 549 C CA . THR A 1 76 ? -1.453 1.738 9.755 1.00 89.94 76 THR A CA 1
ATOM 550 C C . THR A 1 76 ? -1.771 2.688 8.609 1.00 89.94 76 THR A C 1
ATOM 552 O O . THR A 1 76 ? -1.342 2.513 7.468 1.00 89.94 76 THR A O 1
ATOM 555 N N . ARG A 1 77 ? -2.555 3.727 8.906 1.00 88.88 77 ARG A N 1
ATOM 556 C CA . ARG A 1 77 ? -2.867 4.785 7.945 1.00 88.88 77 ARG A CA 1
ATOM 557 C C . ARG A 1 77 ? -1.831 5.897 8.063 1.00 88.88 77 ARG A C 1
ATOM 559 O O . ARG A 1 77 ? -1.850 6.657 9.028 1.00 88.88 77 ARG A O 1
ATOM 566 N N . HIS A 1 78 ? -1.006 6.038 7.038 1.00 85.81 78 HIS A N 1
ATOM 567 C CA . HIS A 1 78 ? -0.072 7.144 6.873 1.00 85.81 78 HIS A CA 1
ATOM 568 C C . HIS A 1 78 ? -0.697 8.274 6.039 1.00 85.81 78 HIS A C 1
ATOM 570 O O . HIS A 1 78 ? -1.712 8.093 5.357 1.00 85.81 78 HIS A O 1
ATOM 576 N N . GLY A 1 79 ? -0.090 9.460 6.105 1.00 80.25 79 GLY A N 1
ATOM 577 C CA . GLY A 1 79 ? -0.493 10.624 5.317 1.00 80.25 79 GLY A CA 1
ATOM 578 C C . GLY A 1 79 ? -1.619 11.465 5.931 1.00 80.25 79 GLY A C 1
ATOM 579 O O . GLY A 1 79 ? -2.010 11.316 7.089 1.00 80.25 79 GLY A O 1
ATOM 580 N N . SER A 1 80 ? -2.136 12.404 5.140 1.00 75.44 80 SER A N 1
ATOM 581 C CA . SER A 1 80 ? -3.154 13.371 5.567 1.00 75.44 80 SER A CA 1
ATOM 582 C C . SER A 1 80 ? -4.565 12.763 5.546 1.00 75.44 80 SER A C 1
ATOM 584 O O . SER A 1 80 ? -4.782 11.731 4.908 1.00 75.44 80 SER A O 1
ATOM 586 N N . PRO A 1 81 ? -5.579 13.372 6.188 1.00 69.38 81 PRO A N 1
ATOM 587 C CA . PRO A 1 81 ? -6.968 12.891 6.140 1.00 69.38 81 PRO A CA 1
ATOM 588 C C . PRO A 1 81 ? -7.525 12.722 4.714 1.00 69.38 81 PRO A C 1
ATOM 590 O O . PRO A 1 81 ? -8.332 11.827 4.469 1.00 69.38 81 PRO A O 1
ATOM 593 N N . SER A 1 82 ? -7.037 13.514 3.756 1.00 78.31 82 SER A N 1
ATOM 594 C CA . SER A 1 82 ? -7.418 13.443 2.341 1.00 78.31 82 SER A CA 1
ATOM 595 C C . SER A 1 82 ? -6.623 12.416 1.527 1.00 78.31 82 SER A C 1
ATOM 597 O O . SER A 1 82 ? -7.135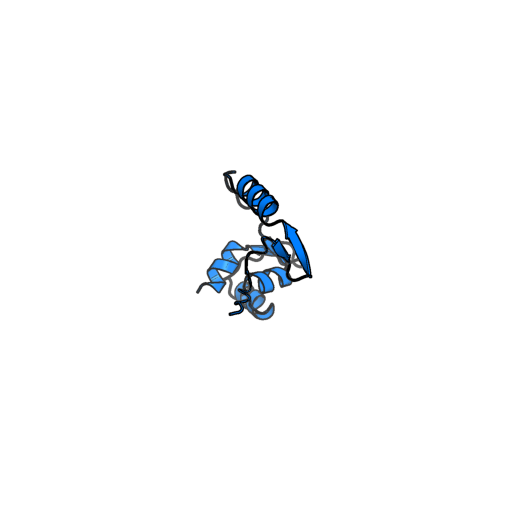 11.914 0.528 1.00 78.31 82 SER A O 1
ATOM 599 N N . ARG A 1 83 ? -5.402 12.058 1.947 1.00 77.94 83 ARG A N 1
ATOM 600 C CA . ARG A 1 83 ? -4.532 11.103 1.247 1.00 77.94 83 ARG A CA 1
ATOM 601 C C . ARG A 1 83 ? -4.087 9.999 2.202 1.00 77.94 83 ARG A C 1
ATOM 603 O O . ARG A 1 83 ? -3.069 10.112 2.872 1.00 77.94 83 ARG A O 1
ATOM 610 N N . ALA A 1 84 ? -4.898 8.945 2.275 1.00 87.75 84 ALA A N 1
ATOM 611 C CA . ALA A 1 84 ? -4.551 7.740 3.018 1.00 87.75 84 ALA A CA 1
ATOM 612 C C . ALA A 1 84 ? -3.485 6.953 2.254 1.00 87.75 84 ALA A C 1
ATOM 614 O O . ALA A 1 84 ? -3.722 6.555 1.107 1.00 87.75 84 ALA A O 1
ATOM 615 N N . GLU A 1 85 ? -2.357 6.715 2.905 1.00 91.94 85 GLU A N 1
ATOM 616 C CA . GLU A 1 85 ? -1.269 5.893 2.397 1.00 91.94 85 GLU A CA 1
ATOM 617 C C . GLU A 1 85 ? -1.016 4.716 3.338 1.00 91.94 85 GLU A C 1
ATOM 619 O O . GLU A 1 85 ? -1.228 4.819 4.546 1.00 91.94 85 GLU A O 1
ATOM 624 N N . TYR A 1 86 ? -0.588 3.594 2.775 1.00 91.81 86 TYR A N 1
ATOM 625 C CA . TYR A 1 86 ? -0.466 2.325 3.482 1.00 91.81 86 TYR A CA 1
ATOM 626 C C . TYR A 1 86 ? 0.859 1.663 3.154 1.00 91.81 86 TYR A C 1
ATOM 628 O O . TYR A 1 86 ? 1.246 1.633 1.986 1.00 91.81 86 TYR A O 1
ATOM 636 N N . ASP A 1 87 ? 1.531 1.147 4.176 1.00 91.31 87 ASP A N 1
ATOM 637 C CA . ASP A 1 87 ? 2.819 0.483 4.026 1.00 91.31 87 ASP A CA 1
ATOM 638 C C . ASP A 1 87 ? 2.685 -0.857 3.284 1.00 91.31 87 ASP A C 1
ATOM 640 O O . ASP A 1 87 ? 1.764 -1.639 3.531 1.00 91.31 87 ASP A O 1
ATOM 644 N N . VAL A 1 88 ? 3.590 -1.101 2.335 1.00 91.88 88 VAL A N 1
ATOM 645 C CA . VAL A 1 88 ? 3.590 -2.317 1.511 1.00 91.88 88 VAL A CA 1
ATOM 646 C C . VAL A 1 88 ? 3.876 -3.576 2.328 1.00 91.88 88 VAL A C 1
ATOM 648 O O . VAL A 1 88 ? 3.269 -4.599 2.031 1.00 91.88 88 VAL A O 1
ATOM 651 N N . GLU A 1 89 ? 4.735 -3.521 3.345 1.00 89.19 89 GLU A N 1
ATOM 652 C CA . GLU A 1 89 ? 5.077 -4.688 4.169 1.00 89.19 89 GLU A CA 1
ATOM 653 C C . GLU A 1 89 ? 3.907 -5.098 5.072 1.00 89.19 89 GLU A C 1
ATOM 655 O O . GLU A 1 89 ? 3.600 -6.281 5.216 1.00 89.19 89 GLU A O 1
ATOM 660 N N . GLU A 1 90 ? 3.184 -4.128 5.642 1.00 91.38 90 GLU A N 1
ATOM 661 C CA . GLU A 1 90 ? 1.955 -4.430 6.387 1.00 91.38 90 GLU A CA 1
ATOM 662 C C . GLU A 1 90 ? 0.888 -5.059 5.471 1.00 91.38 90 GLU A C 1
ATOM 664 O O . GLU A 1 90 ? 0.205 -6.011 5.855 1.00 91.38 90 GLU A O 1
ATOM 669 N N . LEU A 1 91 ? 0.758 -4.559 4.236 1.00 92.69 91 LEU A N 1
ATOM 670 C CA . LEU A 1 91 ? -0.175 -5.100 3.244 1.00 92.69 91 LEU A CA 1
ATOM 671 C C . LEU A 1 91 ? 0.177 -6.531 2.830 1.00 92.69 91 LEU A C 1
ATOM 673 O O . LEU A 1 91 ? -0.721 -7.370 2.754 1.00 92.69 91 LEU A O 1
ATOM 677 N N . THR A 1 92 ? 1.451 -6.818 2.551 1.00 90.25 92 THR A N 1
ATOM 678 C CA . THR A 1 92 ? 1.900 -8.165 2.168 1.00 90.25 92 THR A CA 1
ATOM 679 C C . THR A 1 92 ? 1.735 -9.146 3.322 1.00 90.25 92 THR A C 1
ATOM 681 O O . THR A 1 92 ? 1.243 -10.252 3.099 1.00 90.25 92 THR A O 1
ATOM 684 N N . ALA A 1 93 ? 2.044 -8.734 4.555 1.00 90.31 93 ALA A N 1
ATOM 685 C CA . ALA A 1 93 ? 1.834 -9.553 5.746 1.00 90.31 93 ALA A CA 1
ATOM 686 C C . ALA A 1 93 ? 0.352 -9.908 5.961 1.00 90.31 93 ALA A C 1
ATOM 688 O O . ALA A 1 93 ? 0.039 -11.047 6.301 1.00 90.31 93 ALA A O 1
ATOM 689 N N . LEU A 1 94 ? -0.567 -8.961 5.730 1.00 91.44 94 LEU A N 1
ATOM 690 C CA . LEU A 1 94 ? -2.012 -9.195 5.845 1.00 91.44 94 LEU A CA 1
ATOM 691 C C . LEU A 1 94 ? -2.604 -10.006 4.691 1.00 91.44 94 LEU A C 1
ATOM 693 O O . LEU A 1 94 ? -3.618 -10.663 4.888 1.00 91.44 94 LEU A O 1
ATOM 697 N N . ALA A 1 95 ? -2.033 -9.925 3.489 1.00 88.44 95 ALA A N 1
ATOM 698 C CA . ALA A 1 95 ? -2.503 -10.693 2.336 1.00 88.44 95 ALA A CA 1
ATOM 699 C C . ALA A 1 95 ? -2.019 -12.153 2.361 1.00 88.44 95 ALA A C 1
ATOM 701 O O . ALA A 1 95 ? -2.633 -13.015 1.734 1.00 88.44 95 ALA A O 1
ATOM 702 N N . ALA A 1 96 ? -0.916 -12.425 3.063 1.00 86.50 96 ALA A N 1
ATOM 703 C CA . ALA A 1 96 ? -0.342 -13.759 3.209 1.00 86.50 96 ALA A CA 1
ATOM 704 C C . ALA A 1 96 ? -0.989 -14.609 4.326 1.00 86.50 96 ALA A C 1
ATOM 706 O O . ALA A 1 96 ? -0.630 -15.781 4.455 1.00 86.50 96 ALA A O 1
ATOM 707 N N . GLY A 1 97 ? -1.910 -14.046 5.123 1.00 64.00 97 GLY A N 1
ATOM 708 C CA . GLY A 1 97 ? -2.601 -14.710 6.243 1.00 64.00 97 GLY A CA 1
ATOM 709 C C . GLY A 1 97 ? -4.103 -14.450 6.275 1.00 64.00 97 GLY A C 1
ATOM 710 O O . GLY A 1 97 ? -4.777 -15.126 7.083 1.00 64.00 97 GLY A O 1
#

Foldseek 3Di:
DDDDDDPDPDPPQQWDADPVGDTDRNVVVVVVVCVVVPDDPPPDDDDLWDFLVVLCVLLVHDSVVVVVCVVVVLWDFDDDPVTTITHSVSSNVVSVD